Protein AF-A0A397V954-F1 (afdb_monomer_lite)

pLDDT: mean 76.38, std 19.09, range [28.17, 95.5]

Structure (mmCIF, N/CA/C/O backbone):
data_AF-A0A397V954-F1
#
_entry.id   AF-A0A397V954-F1
#
loop_
_atom_site.group_PDB
_atom_site.id
_atom_site.type_symbol
_atom_site.label_atom_id
_atom_site.label_alt_id
_atom_site.label_comp_id
_atom_site.label_asym_id
_atom_site.label_entity_id
_atom_site.label_seq_id
_atom_site.pdbx_PDB_ins_code
_atom_site.Cartn_x
_atom_site.Cartn_y
_atom_site.Cartn_z
_atom_site.occupancy
_atom_site.B_iso_or_equiv
_atom_site.auth_seq_id
_atom_site.auth_comp_id
_atom_site.auth_asym_id
_atom_site.auth_atom_id
_atom_site.pdbx_PDB_model_num
ATOM 1 N N . MET A 1 1 ? 37.201 9.290 -31.242 1.00 47.44 1 MET A N 1
ATOM 2 C CA . MET A 1 1 ? 35.750 9.427 -31.008 1.00 47.44 1 MET A CA 1
ATOM 3 C C . MET A 1 1 ? 35.574 9.523 -29.512 1.00 47.44 1 MET A C 1
ATOM 5 O O . MET A 1 1 ? 36.230 8.763 -28.809 1.00 47.44 1 MET A O 1
ATOM 9 N N . GLU A 1 2 ? 34.860 10.542 -29.046 1.00 47.78 2 GLU A N 1
ATOM 10 C CA . GLU A 1 2 ? 34.700 10.829 -27.618 1.00 47.78 2 GLU A CA 1
ATOM 11 C C . GLU A 1 2 ? 34.045 9.629 -26.932 1.00 47.78 2 GLU A C 1
ATOM 13 O O . GLU A 1 2 ? 32.996 9.162 -27.373 1.00 47.78 2 GLU A O 1
ATOM 18 N N . LYS A 1 3 ? 34.691 9.095 -25.888 1.00 55.34 3 LYS A N 1
ATOM 19 C CA . LYS A 1 3 ? 34.019 8.182 -24.963 1.00 55.34 3 LYS A CA 1
ATOM 20 C C . LYS A 1 3 ? 32.865 8.974 -24.360 1.00 55.34 3 LYS A C 1
ATOM 22 O O . LYS A 1 3 ? 33.116 10.016 -23.754 1.00 55.34 3 LYS A O 1
ATOM 27 N N . GLY A 1 4 ? 31.630 8.522 -24.578 1.00 57.12 4 GLY A N 1
ATOM 28 C CA . GLY A 1 4 ? 30.481 9.072 -23.868 1.00 57.12 4 GLY A CA 1
ATOM 29 C C . GLY A 1 4 ? 30.787 9.039 -22.374 1.00 57.12 4 GLY A C 1
ATOM 30 O O . GLY A 1 4 ? 31.339 8.057 -21.882 1.00 57.12 4 GLY A O 1
ATOM 31 N N . SER A 1 5 ? 30.533 10.141 -21.677 1.00 57.16 5 SER A N 1
ATOM 32 C CA . SER A 1 5 ? 30.690 10.203 -20.226 1.00 57.16 5 SER A CA 1
ATOM 33 C C . SER A 1 5 ? 29.886 9.071 -19.586 1.00 57.16 5 SER A C 1
ATOM 35 O O . SER A 1 5 ? 28.694 8.954 -19.874 1.00 57.16 5 SER A O 1
ATOM 37 N N . GLU A 1 6 ? 30.528 8.252 -18.751 1.00 60.31 6 GLU A N 1
ATOM 38 C CA . GLU A 1 6 ? 29.856 7.189 -18.000 1.00 60.31 6 GLU A CA 1
ATOM 39 C C . GLU A 1 6 ? 28.685 7.783 -17.210 1.00 60.31 6 GLU A C 1
ATOM 41 O O . GLU A 1 6 ? 28.853 8.708 -16.411 1.00 60.31 6 GLU A O 1
ATOM 46 N N . VAL A 1 7 ? 27.482 7.273 -17.470 1.00 69.62 7 VAL A N 1
ATOM 47 C CA . VAL A 1 7 ? 26.284 7.649 -16.722 1.00 69.62 7 VAL A CA 1
ATOM 48 C C . VAL A 1 7 ? 26.261 6.798 -15.456 1.00 69.62 7 VAL A C 1
ATOM 50 O O . VAL A 1 7 ? 26.085 5.579 -15.522 1.00 69.62 7 VAL A O 1
ATOM 53 N N . ILE A 1 8 ? 26.483 7.445 -14.309 1.00 63.69 8 ILE A N 1
ATOM 54 C CA . ILE A 1 8 ? 26.523 6.810 -12.984 1.00 63.69 8 ILE A CA 1
ATOM 55 C C . ILE A 1 8 ? 25.229 6.006 -12.763 1.00 63.69 8 ILE A C 1
ATOM 57 O O . ILE A 1 8 ? 24.140 6.549 -12.931 1.00 63.69 8 ILE A O 1
ATOM 61 N N . GLY A 1 9 ? 25.362 4.726 -12.397 1.00 61.84 9 GLY A N 1
ATOM 62 C CA . GLY A 1 9 ? 24.239 3.804 -12.164 1.00 61.84 9 GLY A CA 1
ATOM 63 C C . GLY A 1 9 ? 23.854 2.919 -13.356 1.00 61.84 9 GLY A C 1
ATOM 64 O O . GLY A 1 9 ? 22.962 2.094 -13.221 1.00 61.84 9 GLY A O 1
ATOM 65 N N . THR A 1 10 ? 24.518 3.050 -14.509 1.00 72.94 10 THR A N 1
ATOM 66 C CA . THR A 1 10 ? 24.253 2.178 -15.667 1.00 72.94 10 THR A CA 1
ATOM 67 C C . THR A 1 10 ? 24.919 0.808 -15.481 1.00 72.94 10 THR A C 1
ATOM 69 O O . THR A 1 10 ? 26.134 0.773 -15.254 1.00 72.94 10 THR A O 1
ATOM 72 N N . PRO A 1 11 ? 24.194 -0.316 -15.647 1.00 77.62 11 PRO A N 1
ATOM 73 C CA . PRO A 1 11 ? 24.790 -1.647 -15.627 1.00 77.62 11 PRO A CA 1
ATOM 74 C C . PRO A 1 11 ? 25.926 -1.772 -16.639 1.00 77.62 11 PRO A C 1
ATOM 76 O O . PRO A 1 11 ? 25.852 -1.294 -17.782 1.00 77.62 11 PRO A O 1
ATOM 79 N N . ARG A 1 12 ? 27.002 -2.443 -16.232 1.00 78.88 12 ARG A N 1
ATOM 80 C CA . ARG A 1 12 ? 28.192 -2.607 -17.072 1.00 78.88 12 ARG A CA 1
ATOM 81 C C . ARG A 1 12 ? 27.851 -3.357 -18.358 1.00 78.88 12 ARG A C 1
ATOM 83 O O . ARG A 1 12 ? 28.329 -3.002 -19.432 1.00 78.88 12 ARG A O 1
ATOM 90 N N . GLU A 1 13 ? 26.999 -4.365 -18.250 1.00 81.06 13 GLU A N 1
ATOM 91 C CA . GLU A 1 13 ? 26.532 -5.209 -19.343 1.00 81.06 13 GLU A CA 1
ATOM 92 C C . GLU A 1 13 ? 25.755 -4.393 -20.382 1.00 81.06 13 GLU A C 1
ATOM 94 O O . GLU A 1 13 ? 25.937 -4.598 -21.582 1.00 81.06 13 GLU A O 1
ATOM 99 N N . PHE A 1 14 ? 24.956 -3.414 -19.941 1.00 83.50 14 PHE A N 1
ATOM 100 C CA . PHE A 1 14 ? 24.246 -2.505 -20.843 1.00 83.50 14 PHE A CA 1
ATOM 101 C C . PHE A 1 14 ? 25.233 -1.662 -21.655 1.00 83.50 14 PHE A C 1
ATOM 103 O O . PHE A 1 14 ? 25.118 -1.564 -22.879 1.00 83.50 14 PHE A O 1
ATOM 110 N N . SER A 1 15 ? 26.242 -1.104 -20.981 1.00 83.12 15 SER A N 1
ATOM 111 C CA . SER A 1 15 ? 27.275 -0.284 -21.624 1.00 83.12 15 SER A CA 1
ATOM 112 C C . SER A 1 15 ? 28.055 -1.075 -22.679 1.00 83.12 15 SER A C 1
ATOM 114 O O . SER A 1 15 ? 28.295 -0.570 -23.773 1.00 83.12 15 SER A O 1
ATOM 116 N N . LEU A 1 16 ? 28.375 -2.343 -22.403 1.00 84.75 16 LEU A N 1
ATOM 117 C CA . LEU A 1 16 ? 29.066 -3.222 -23.353 1.00 84.75 16 LEU A CA 1
ATOM 118 C C . LEU A 1 16 ? 28.223 -3.512 -24.606 1.00 84.75 16 LEU A C 1
ATOM 120 O O . LEU A 1 16 ? 28.721 -3.391 -25.724 1.00 84.75 16 LEU A O 1
ATOM 124 N N . ILE A 1 17 ? 26.932 -3.828 -24.447 1.00 88.38 17 ILE A N 1
ATOM 125 C CA . ILE A 1 17 ? 26.027 -4.071 -25.586 1.00 88.38 17 ILE A CA 1
ATOM 126 C C . ILE A 1 17 ? 25.884 -2.809 -26.443 1.00 88.38 17 ILE A C 1
ATOM 128 O O . ILE A 1 17 ? 25.860 -2.882 -27.675 1.00 88.38 17 ILE A O 1
ATOM 132 N N . TYR A 1 18 ? 25.782 -1.649 -25.792 1.00 85.62 18 TYR A N 1
ATOM 133 C CA . TYR A 1 18 ? 25.687 -0.356 -26.458 1.00 85.62 18 TYR A CA 1
ATOM 134 C C . TYR A 1 18 ? 26.942 -0.070 -27.295 1.00 85.62 18 TYR A C 1
ATOM 136 O O . TYR A 1 18 ? 26.830 0.291 -28.470 1.00 85.62 18 TYR A O 1
ATOM 144 N N . GLU A 1 19 ? 28.134 -0.291 -26.734 1.00 87.19 19 GLU A N 1
ATOM 145 C CA . GLU A 1 19 ? 29.406 -0.146 -27.453 1.00 87.19 19 GLU A CA 1
ATOM 146 C C . GLU A 1 19 ? 29.501 -1.095 -28.659 1.00 87.19 19 GLU A C 1
ATOM 148 O O . GLU A 1 19 ? 29.851 -0.661 -29.762 1.00 87.19 19 GLU A O 1
ATOM 153 N N . ASP A 1 20 ? 29.108 -2.360 -28.490 1.00 88.62 20 ASP A N 1
ATOM 154 C CA . ASP A 1 20 ? 29.115 -3.366 -29.559 1.00 88.62 20 ASP A CA 1
ATOM 155 C C . ASP A 1 20 ? 28.187 -2.985 -30.727 1.00 88.62 20 ASP A C 1
ATOM 157 O O . ASP A 1 20 ? 28.524 -3.173 -31.904 1.00 88.62 20 ASP A O 1
ATOM 161 N N . CYS A 1 21 ? 27.029 -2.386 -30.430 1.00 89.81 21 CYS A N 1
ATOM 162 C CA . CYS A 1 21 ? 26.093 -1.896 -31.446 1.00 89.81 21 CYS A CA 1
ATOM 163 C C . CYS A 1 21 ? 26.681 -0.754 -32.290 1.00 89.81 21 CYS A C 1
ATOM 165 O O . CYS A 1 21 ? 26.335 -0.610 -33.468 1.00 89.81 21 CYS A O 1
ATOM 167 N N . TRP A 1 22 ? 27.602 0.028 -31.721 1.00 86.25 22 TRP A N 1
ATOM 168 C CA . TRP A 1 22 ? 28.273 1.139 -32.397 1.00 86.25 22 TRP A CA 1
ATOM 169 C C . TRP A 1 22 ? 29.534 0.745 -33.174 1.00 86.25 22 TRP A C 1
ATOM 171 O O . TRP A 1 22 ? 30.225 1.622 -33.702 1.00 86.25 22 TRP A O 1
ATOM 181 N N . CYS A 1 23 ? 29.827 -0.552 -33.318 1.00 84.75 23 CYS A N 1
ATOM 182 C CA . CYS A 1 23 ? 30.986 -1.013 -34.079 1.00 84.75 23 CYS A CA 1
ATOM 183 C C . CYS A 1 23 ? 31.001 -0.432 -35.509 1.00 84.75 23 CYS A C 1
ATOM 185 O O . CYS A 1 23 ? 29.992 -0.434 -36.223 1.00 84.75 23 CYS A O 1
ATOM 187 N N . HIS A 1 24 ? 32.152 0.065 -35.972 1.00 86.75 24 HIS A N 1
ATOM 188 C CA . HIS A 1 24 ? 32.279 0.625 -37.326 1.00 86.75 24 HIS A CA 1
ATOM 189 C C . HIS A 1 24 ? 32.058 -0.407 -38.433 1.00 86.75 24 HIS A C 1
ATOM 191 O O . HIS A 1 24 ? 31.581 -0.061 -39.512 1.00 86.75 24 HIS A O 1
ATOM 197 N N . ASP A 1 25 ? 32.397 -1.663 -38.161 1.00 89.81 25 ASP A N 1
ATOM 198 C CA . ASP A 1 25 ? 32.196 -2.776 -39.076 1.00 89.81 25 ASP A CA 1
ATOM 199 C C . ASP A 1 25 ? 30.791 -3.355 -38.877 1.00 89.81 25 ASP A C 1
ATOM 201 O O . ASP A 1 25 ? 30.488 -3.948 -37.841 1.00 89.81 25 ASP A O 1
ATOM 205 N N . ALA A 1 26 ? 29.926 -3.184 -39.879 1.00 85.56 26 ALA A N 1
ATOM 206 C CA . ALA A 1 26 ? 28.535 -3.625 -39.815 1.00 85.56 26 ALA A CA 1
ATOM 207 C C . ALA A 1 26 ? 28.394 -5.143 -39.616 1.00 85.56 26 ALA A C 1
ATOM 209 O O . ALA A 1 26 ? 27.425 -5.576 -39.001 1.00 85.56 26 ALA A O 1
ATOM 210 N N . ASN A 1 27 ? 29.365 -5.944 -40.074 1.00 89.38 27 ASN A N 1
ATOM 211 C CA . ASN A 1 27 ? 29.328 -7.402 -39.928 1.00 89.38 27 ASN A CA 1
ATOM 212 C C . ASN A 1 27 ? 29.695 -7.872 -38.515 1.00 89.38 27 ASN A C 1
ATOM 214 O O . ASN A 1 27 ? 29.489 -9.037 -38.186 1.00 89.38 27 ASN A O 1
ATOM 218 N N . LYS A 1 28 ? 30.268 -6.985 -37.694 1.00 88.50 28 LYS A N 1
ATOM 219 C CA . LYS A 1 28 ? 30.650 -7.268 -36.304 1.00 88.50 28 LYS A CA 1
ATOM 220 C C . LYS A 1 28 ? 29.627 -6.769 -35.293 1.00 88.50 28 LYS A C 1
ATOM 222 O O . LYS A 1 28 ? 29.774 -7.046 -34.108 1.00 88.50 28 LYS A O 1
ATOM 227 N N . ARG A 1 29 ? 28.607 -6.037 -35.747 1.00 91.81 29 ARG A N 1
ATOM 228 C CA . ARG A 1 29 ? 27.517 -5.599 -34.879 1.00 91.81 29 ARG A CA 1
ATOM 229 C C . ARG A 1 29 ? 26.664 -6.802 -34.483 1.00 91.81 29 ARG A C 1
ATOM 231 O O . ARG A 1 29 ? 26.411 -7.671 -35.323 1.00 91.81 29 ARG A O 1
ATOM 238 N N . PRO A 1 30 ? 26.180 -6.848 -33.238 1.00 92.50 30 PRO A N 1
ATOM 239 C CA . PRO A 1 30 ? 25.247 -7.876 -32.820 1.00 92.50 30 PRO A CA 1
ATOM 240 C C . PRO A 1 30 ? 23.933 -7.773 -33.606 1.00 92.50 30 PRO A C 1
ATOM 242 O O . PRO A 1 30 ? 23.520 -6.698 -34.047 1.00 92.50 30 PRO A O 1
ATOM 245 N N . SER A 1 31 ? 23.251 -8.906 -33.778 1.00 93.81 31 SER A N 1
ATOM 246 C CA . SER A 1 31 ? 21.908 -8.905 -34.358 1.00 93.81 31 SER A CA 1
ATOM 247 C C . SER A 1 31 ? 20.903 -8.303 -33.376 1.00 93.81 31 SER A C 1
ATOM 249 O O . SER A 1 31 ? 21.070 -8.394 -32.160 1.00 93.81 31 SER A O 1
ATOM 251 N N . ILE A 1 32 ? 19.803 -7.750 -33.889 1.00 90.19 32 ILE A N 1
ATOM 252 C CA . ILE A 1 32 ? 18.753 -7.189 -33.026 1.00 90.19 32 ILE A CA 1
ATOM 253 C C . ILE A 1 32 ? 18.179 -8.231 -32.054 1.00 90.19 32 ILE A C 1
ATOM 255 O O . ILE A 1 32 ? 17.885 -7.917 -30.908 1.00 90.19 32 ILE A O 1
ATOM 259 N N . GLN A 1 33 ? 18.092 -9.494 -32.478 1.00 90.06 33 GLN A N 1
ATOM 260 C CA . GLN A 1 33 ? 17.639 -10.603 -31.634 1.00 90.06 33 GLN A CA 1
ATOM 261 C C . GLN A 1 33 ? 18.616 -10.878 -30.487 1.00 90.06 33 GLN A C 1
ATOM 263 O O . GLN A 1 33 ? 18.187 -11.128 -29.365 1.00 90.06 33 GLN A O 1
ATOM 268 N N . TYR A 1 34 ? 19.923 -10.797 -30.752 1.00 89.12 34 TYR A N 1
ATOM 269 C CA . TYR A 1 34 ? 20.953 -10.929 -29.726 1.00 89.12 34 TYR A CA 1
ATOM 270 C C . TYR A 1 34 ? 20.873 -9.784 -28.714 1.00 89.12 34 TYR A C 1
ATOM 272 O O . TYR A 1 34 ? 20.901 -10.043 -27.513 1.00 89.12 34 TYR A O 1
ATOM 280 N N . VAL A 1 35 ? 20.726 -8.543 -29.192 1.00 89.75 35 VAL A N 1
ATOM 281 C CA . VAL A 1 35 ? 20.606 -7.350 -28.339 1.00 89.75 35 VAL A CA 1
ATOM 282 C C . VAL A 1 35 ? 19.391 -7.466 -27.425 1.00 89.75 35 VAL A C 1
ATOM 284 O O . VAL A 1 35 ? 19.542 -7.375 -26.214 1.00 89.75 35 VAL A O 1
ATOM 287 N N . VAL A 1 36 ? 18.208 -7.759 -27.976 1.00 83.31 36 VAL A N 1
ATOM 288 C CA . VAL A 1 36 ? 16.974 -7.922 -27.187 1.00 83.31 36 VAL A CA 1
ATOM 289 C C . VAL A 1 36 ? 17.109 -9.050 -26.160 1.00 83.31 36 VAL A C 1
ATOM 291 O O . VAL A 1 36 ? 16.743 -8.871 -25.004 1.00 83.31 36 VAL A O 1
ATOM 294 N N . ALA A 1 37 ? 17.688 -10.192 -26.540 1.00 82.56 37 ALA A N 1
ATOM 295 C CA . ALA A 1 37 ? 17.875 -11.310 -25.618 1.00 82.56 37 ALA A CA 1
ATOM 296 C C . ALA A 1 37 ? 18.820 -10.980 -24.450 1.00 82.56 37 ALA A C 1
ATOM 298 O O . ALA A 1 37 ? 18.627 -11.497 -23.354 1.00 82.56 37 ALA A O 1
ATOM 299 N N . HIS A 1 38 ? 19.842 -10.148 -24.668 1.00 83.00 38 HIS A N 1
ATOM 300 C CA . HIS A 1 38 ? 20.775 -9.754 -23.609 1.00 83.00 38 HIS A CA 1
ATOM 301 C C . HIS A 1 38 ? 20.245 -8.593 -22.769 1.00 83.00 38 HIS A C 1
ATOM 303 O O . HIS A 1 38 ? 20.430 -8.614 -21.559 1.00 83.00 38 HIS A O 1
ATOM 309 N N . LEU A 1 39 ? 19.522 -7.642 -23.368 1.00 81.94 39 LEU A N 1
ATOM 310 C CA . LEU A 1 39 ? 18.827 -6.595 -22.618 1.00 81.94 39 LEU A CA 1
ATOM 311 C C . LEU A 1 39 ? 17.774 -7.194 -21.684 1.00 81.94 39 LEU A C 1
ATOM 313 O O . LEU A 1 39 ? 17.769 -6.862 -20.508 1.00 81.94 39 LEU A O 1
ATOM 317 N N . ASN A 1 40 ? 16.970 -8.150 -22.158 1.00 77.06 40 ASN A N 1
ATOM 318 C CA . ASN A 1 40 ? 16.016 -8.853 -21.298 1.00 77.06 40 ASN A CA 1
ATOM 319 C C . ASN A 1 40 ? 16.712 -9.595 -20.155 1.00 77.06 40 ASN A C 1
ATOM 321 O O . ASN A 1 40 ? 16.159 -9.670 -19.073 1.00 77.06 40 ASN A O 1
ATOM 325 N N . LYS A 1 41 ? 17.923 -10.129 -20.359 1.00 77.00 41 LYS A N 1
ATOM 326 C CA . LYS A 1 41 ? 18.690 -10.745 -19.267 1.00 77.00 41 LYS A CA 1
ATOM 327 C C . LYS A 1 41 ? 19.178 -9.725 -18.248 1.00 77.00 41 LYS A C 1
ATOM 329 O O . LYS A 1 41 ? 19.203 -10.064 -17.081 1.00 77.00 41 LYS A O 1
ATOM 334 N N . ILE A 1 42 ? 19.567 -8.523 -18.666 1.00 75.62 42 ILE A N 1
ATOM 335 C CA . ILE A 1 42 ? 19.958 -7.450 -17.737 1.00 75.62 42 ILE A CA 1
ATOM 336 C C . ILE A 1 42 ? 18.743 -7.017 -16.919 1.00 75.62 42 ILE A C 1
ATOM 338 O O . ILE A 1 42 ? 18.838 -6.978 -15.703 1.00 75.62 42 ILE A O 1
ATOM 342 N N . VAL A 1 43 ? 17.595 -6.815 -17.575 1.00 66.62 43 VAL A N 1
ATOM 343 C CA . VAL A 1 43 ? 16.318 -6.513 -16.907 1.00 66.62 43 VAL A CA 1
ATOM 344 C C . VAL A 1 43 ? 15.928 -7.638 -15.945 1.00 66.62 43 VAL A C 1
ATOM 346 O O . VAL A 1 43 ? 15.593 -7.367 -14.806 1.00 66.62 43 VAL A O 1
ATOM 349 N N . ILE A 1 44 ? 16.073 -8.904 -16.351 1.00 51.22 44 ILE A N 1
ATOM 350 C CA . ILE A 1 44 ? 15.819 -10.063 -15.482 1.00 51.22 44 ILE A CA 1
ATOM 351 C C . ILE A 1 44 ? 16.826 -10.138 -14.328 1.00 51.22 44 ILE A C 1
ATOM 353 O O . ILE A 1 44 ? 16.424 -10.485 -13.237 1.00 51.22 44 ILE A O 1
ATOM 357 N N . ILE A 1 45 ? 18.111 -9.827 -14.517 1.00 52.12 45 ILE A N 1
ATOM 358 C CA . ILE A 1 45 ? 19.103 -9.814 -13.423 1.00 52.12 45 ILE A CA 1
ATOM 359 C C . ILE A 1 45 ? 18.809 -8.672 -12.439 1.00 52.12 45 ILE A C 1
ATOM 361 O O . ILE A 1 45 ? 19.000 -8.847 -11.242 1.00 52.12 45 ILE A O 1
ATOM 365 N N . GLU A 1 46 ? 18.305 -7.534 -12.922 1.00 53.34 46 GLU A N 1
ATOM 366 C CA . GLU A 1 46 ? 17.778 -6.458 -12.072 1.00 53.34 46 GLU A CA 1
ATOM 367 C C . GLU A 1 46 ? 16.449 -6.841 -11.389 1.00 53.34 46 GLU A C 1
ATOM 369 O O . GLU A 1 46 ? 16.152 -6.338 -10.310 1.00 53.34 46 GLU A O 1
ATOM 374 N N . GLU A 1 47 ? 15.659 -7.741 -11.982 1.00 54.56 47 GLU A N 1
ATOM 375 C CA . GLU A 1 47 ? 14.363 -8.210 -11.464 1.00 54.56 47 GLU A CA 1
ATOM 376 C C . GLU A 1 47 ? 14.434 -9.520 -10.644 1.00 54.56 47 GLU A C 1
ATOM 378 O O . GLU A 1 47 ? 13.457 -9.862 -9.978 1.00 54.56 47 GLU A O 1
ATOM 383 N N . PHE A 1 48 ? 15.550 -10.257 -10.673 1.00 39.72 48 PHE A N 1
ATOM 384 C CA . PHE A 1 48 ? 15.715 -11.593 -10.079 1.00 39.72 48 PHE A CA 1
ATOM 385 C C . PHE A 1 48 ? 17.073 -11.761 -9.374 1.00 39.72 48 PHE A C 1
ATOM 387 O O . PHE A 1 48 ? 17.873 -12.638 -9.712 1.00 39.72 48 PHE A O 1
ATOM 394 N N . GLU A 1 49 ? 17.286 -11.031 -8.284 1.00 40.06 49 GLU A N 1
ATOM 395 C CA . GLU A 1 49 ? 17.655 -11.777 -7.079 1.00 40.06 49 GLU A CA 1
ATOM 396 C C . GLU A 1 49 ? 16.382 -12.490 -6.610 1.00 40.06 49 GLU A C 1
ATOM 398 O O . GLU A 1 49 ? 15.495 -11.910 -5.988 1.00 40.06 49 GLU A O 1
ATOM 403 N N . GLU A 1 50 ? 16.240 -13.743 -7.035 1.00 39.22 50 GLU A N 1
ATOM 404 C CA . GLU A 1 50 ? 15.179 -14.656 -6.625 1.00 39.22 50 GLU A CA 1
ATOM 405 C C . GLU A 1 50 ? 15.343 -14.924 -5.118 1.00 39.22 50 GLU A C 1
ATOM 407 O O . GLU A 1 50 ? 16.082 -15.812 -4.702 1.00 39.22 50 GLU A O 1
ATOM 412 N N . TYR A 1 51 ? 14.717 -14.088 -4.287 1.00 40.34 51 TYR A N 1
ATOM 413 C CA . TYR A 1 51 ? 14.567 -14.357 -2.862 1.00 40.34 51 TYR A CA 1
ATOM 414 C C . TYR A 1 51 ? 13.478 -15.418 -2.698 1.00 40.34 51 TYR A C 1
ATOM 416 O O . TYR A 1 51 ? 12.280 -15.121 -2.749 1.00 40.34 51 TYR A O 1
ATOM 424 N N . ASP A 1 52 ? 13.901 -16.664 -2.493 1.00 31.62 52 ASP A N 1
ATOM 425 C CA . ASP A 1 52 ? 13.097 -17.634 -1.757 1.00 31.62 52 ASP A CA 1
ATOM 426 C C . ASP A 1 52 ? 12.808 -17.011 -0.386 1.00 31.62 52 ASP A C 1
ATOM 428 O O . ASP A 1 52 ? 13.698 -16.872 0.453 1.00 31.62 52 ASP A O 1
ATOM 432 N N . MET A 1 53 ? 11.569 -16.562 -0.182 1.00 38.69 53 MET A N 1
ATOM 433 C CA . MET A 1 53 ? 11.116 -16.006 1.092 1.00 38.69 53 MET A CA 1
ATOM 434 C C . MET A 1 53 ? 10.903 -17.135 2.111 1.00 38.69 53 MET A C 1
ATOM 436 O O . MET A 1 53 ? 9.771 -17.444 2.484 1.00 38.69 53 MET A O 1
ATOM 440 N N . GLU A 1 54 ? 11.987 -17.771 2.546 1.00 34.41 54 GLU A N 1
ATOM 441 C CA . GLU A 1 54 ? 12.057 -18.322 3.899 1.00 34.41 54 GLU A CA 1
ATOM 442 C C . GLU A 1 54 ? 12.462 -17.188 4.859 1.00 34.41 54 GLU A C 1
ATOM 444 O O . GLU A 1 54 ? 13.088 -16.216 4.446 1.00 34.41 54 GLU A O 1
ATOM 449 N N . GLU A 1 55 ? 12.005 -17.273 6.111 1.00 37.25 55 GLU A N 1
ATOM 450 C CA . GLU A 1 55 ? 12.015 -16.271 7.201 1.00 37.25 55 GLU A CA 1
ATOM 451 C C . GLU A 1 55 ? 13.390 -15.697 7.629 1.00 37.25 55 GLU A C 1
ATOM 453 O O . GLU A 1 55 ? 13.555 -15.282 8.777 1.00 37.25 55 GLU A O 1
ATOM 458 N N . ASP A 1 56 ? 14.385 -15.627 6.754 1.00 30.50 56 ASP A N 1
ATOM 459 C CA . ASP A 1 56 ? 15.736 -15.242 7.136 1.00 30.50 56 ASP A CA 1
ATOM 460 C C . ASP A 1 56 ? 15.999 -13.739 6.924 1.00 30.50 56 ASP A C 1
ATOM 462 O O . ASP A 1 56 ? 15.933 -13.197 5.821 1.00 30.50 56 ASP A O 1
ATOM 466 N N . GLU A 1 57 ? 16.275 -13.078 8.055 1.00 37.91 57 GLU A N 1
ATOM 467 C CA . GLU A 1 57 ? 16.782 -11.713 8.251 1.00 37.91 57 GLU A CA 1
ATOM 468 C C . GLU A 1 57 ? 17.472 -11.089 7.026 1.00 37.91 57 GLU A C 1
ATOM 470 O O . GLU A 1 57 ? 18.582 -11.461 6.639 1.00 37.91 57 GLU A O 1
ATOM 475 N N . ILE A 1 58 ? 16.861 -10.030 6.489 1.00 38.53 58 ILE A N 1
ATOM 476 C CA . ILE A 1 58 ? 17.508 -9.132 5.531 1.00 38.53 58 ILE A CA 1
ATOM 477 C C . ILE A 1 58 ? 18.691 -8.448 6.239 1.00 38.53 58 ILE A C 1
ATOM 479 O O . ILE A 1 58 ? 18.505 -7.627 7.138 1.00 38.53 58 ILE A O 1
ATOM 483 N N . GLN A 1 59 ? 19.917 -8.777 5.823 1.00 28.17 59 GLN A N 1
ATOM 484 C CA . GLN A 1 59 ? 21.143 -8.072 6.215 1.00 28.17 59 GLN A CA 1
ATOM 485 C C . GLN A 1 59 ? 21.131 -6.667 5.581 1.00 28.17 59 GLN A C 1
ATOM 487 O O . GLN A 1 59 ? 21.296 -6.498 4.372 1.00 28.17 59 GLN A O 1
ATOM 492 N N . LEU A 1 60 ? 20.845 -5.663 6.416 1.00 36.78 60 LEU A N 1
ATOM 493 C CA . LEU A 1 60 ? 20.575 -4.254 6.087 1.00 36.78 60 LEU A CA 1
ATOM 494 C C . LEU A 1 60 ? 21.785 -3.442 5.569 1.00 36.78 60 LEU A C 1
ATOM 496 O O . LEU A 1 60 ? 21.702 -2.224 5.422 1.00 36.78 60 LEU A O 1
ATOM 500 N N . ASP A 1 61 ? 22.919 -4.074 5.298 1.00 31.47 61 ASP A N 1
ATOM 501 C CA . ASP A 1 61 ? 24.225 -3.422 5.202 1.00 31.47 61 ASP A CA 1
ATOM 502 C C . ASP A 1 61 ? 24.738 -3.154 3.771 1.00 31.47 61 ASP A C 1
ATOM 504 O O . ASP A 1 61 ? 25.866 -2.690 3.604 1.00 31.47 61 ASP A O 1
ATOM 508 N N . GLN A 1 62 ? 23.909 -3.326 2.728 1.00 31.83 62 GLN A N 1
ATOM 509 C CA . GLN A 1 62 ? 24.255 -2.919 1.345 1.00 31.83 62 GLN A CA 1
ATOM 510 C C . GLN A 1 62 ? 23.198 -2.085 0.596 1.00 31.83 62 GLN A C 1
ATOM 512 O O . GLN A 1 62 ? 23.344 -1.838 -0.603 1.00 31.83 62 GLN A O 1
ATOM 517 N N . VAL A 1 63 ? 22.148 -1.598 1.262 1.00 38.41 63 VAL A N 1
ATOM 518 C CA . VAL A 1 63 ? 21.022 -0.937 0.574 1.00 38.41 63 VAL A CA 1
ATOM 519 C C . VAL A 1 63 ? 21.299 0.552 0.318 1.00 38.41 63 VAL A C 1
ATOM 521 O O . VAL A 1 63 ? 20.716 1.437 0.935 1.00 38.41 63 VAL A O 1
ATOM 524 N N . ASP A 1 64 ? 22.190 0.843 -0.630 1.00 37.16 64 ASP A N 1
ATOM 525 C CA . ASP A 1 64 ? 22.500 2.203 -1.109 1.00 37.16 64 ASP A CA 1
ATOM 526 C C . ASP A 1 64 ? 21.662 2.613 -2.348 1.00 37.16 64 ASP A C 1
ATOM 528 O O . ASP A 1 64 ? 22.047 3.474 -3.142 1.00 37.16 64 ASP A O 1
ATOM 532 N N . GLN A 1 65 ? 20.471 2.028 -2.519 1.00 41.12 65 GLN A N 1
ATOM 533 C CA . GLN A 1 65 ? 19.488 2.446 -3.523 1.00 41.12 65 GLN A CA 1
ATOM 534 C C . GLN A 1 65 ? 18.187 2.847 -2.820 1.00 41.12 65 GLN A C 1
ATOM 536 O O . GLN A 1 65 ? 17.513 2.037 -2.192 1.00 41.12 65 GLN A O 1
ATOM 541 N N . HIS A 1 66 ? 17.862 4.142 -2.893 1.00 48.41 66 HIS A N 1
ATOM 542 C CA . HIS A 1 66 ? 16.634 4.750 -2.374 1.00 48.41 66 HIS A CA 1
ATOM 543 C C . HIS A 1 66 ? 15.398 4.211 -3.119 1.00 48.41 66 HIS A C 1
ATOM 545 O O . HIS A 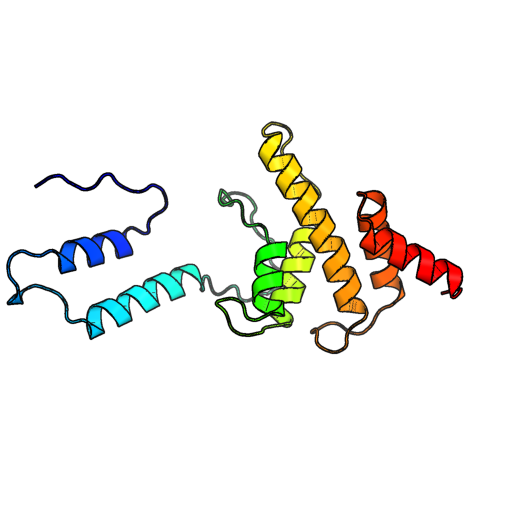1 66 ? 14.818 4.902 -3.961 1.00 48.41 66 HIS A O 1
ATOM 551 N N . TYR A 1 67 ? 14.983 2.981 -2.834 1.00 57.75 67 TYR A N 1
ATOM 552 C CA . TYR A 1 67 ? 13.747 2.433 -3.372 1.00 57.75 67 TYR A CA 1
ATOM 553 C C . TYR A 1 67 ? 12.571 2.852 -2.502 1.00 57.75 67 TYR A C 1
ATOM 555 O O . TYR A 1 67 ? 12.443 2.487 -1.336 1.00 57.75 67 TYR A O 1
ATOM 563 N N . ASN A 1 68 ? 11.687 3.650 -3.093 1.00 72.31 68 ASN A N 1
ATOM 564 C CA . ASN A 1 68 ? 10.391 3.949 -2.515 1.00 72.31 68 ASN A CA 1
ATOM 565 C C . ASN A 1 68 ? 9.503 2.706 -2.701 1.00 72.31 68 ASN A C 1
ATOM 567 O O . ASN A 1 68 ? 8.827 2.566 -3.722 1.00 72.31 68 ASN A O 1
ATOM 571 N N . PHE A 1 69 ? 9.551 1.775 -1.745 1.00 81.62 69 PHE A N 1
ATOM 572 C CA . PHE A 1 69 ? 8.798 0.520 -1.816 1.00 81.62 69 PHE A CA 1
ATOM 573 C C . PHE A 1 69 ? 7.292 0.751 -2.006 1.00 81.62 69 PHE A C 1
ATOM 575 O O . PHE A 1 69 ? 6.657 0.010 -2.752 1.00 81.62 69 PHE A O 1
ATOM 582 N N . SER A 1 70 ? 6.710 1.827 -1.460 1.00 83.56 70 SER A N 1
ATOM 583 C CA . SER A 1 70 ? 5.293 2.121 -1.703 1.00 83.56 70 SER A CA 1
ATOM 584 C C . SER A 1 70 ? 5.004 2.492 -3.167 1.00 83.56 70 SER A C 1
ATOM 586 O O . SER A 1 70 ? 3.945 2.151 -3.694 1.00 83.56 70 SER A O 1
ATOM 588 N N . MET A 1 71 ? 5.960 3.083 -3.887 1.00 86.56 71 MET A N 1
ATOM 589 C CA . MET A 1 71 ? 5.849 3.301 -5.333 1.00 86.56 71 MET A CA 1
ATOM 590 C C . MET A 1 71 ? 5.917 1.995 -6.131 1.00 86.56 71 MET A C 1
ATOM 592 O O . MET A 1 71 ? 5.124 1.801 -7.050 1.00 86.56 71 MET A O 1
ATOM 596 N N . ILE A 1 72 ? 6.812 1.077 -5.758 1.00 85.00 72 ILE A N 1
ATOM 597 C CA . ILE A 1 72 ? 6.901 -0.251 -6.390 1.00 85.00 72 ILE A CA 1
ATOM 598 C C . ILE A 1 72 ? 5.595 -1.020 -6.167 1.00 85.00 72 ILE A C 1
ATOM 600 O O . ILE A 1 72 ? 5.028 -1.573 -7.111 1.00 85.00 72 ILE A O 1
ATOM 604 N N . GLY A 1 73 ? 5.062 -0.981 -4.942 1.00 87.69 73 GLY A N 1
ATOM 605 C CA . GLY A 1 73 ? 3.766 -1.577 -4.635 1.00 87.69 73 GLY A CA 1
ATOM 606 C C . GLY A 1 73 ? 2.640 -0.998 -5.494 1.00 87.69 73 GLY A C 1
ATOM 607 O O . GLY A 1 73 ? 1.816 -1.743 -6.015 1.00 87.69 73 GLY A O 1
ATOM 608 N N . TYR A 1 74 ? 2.659 0.318 -5.736 1.00 88.44 74 TYR A N 1
ATOM 609 C CA . TYR A 1 74 ? 1.700 0.992 -6.616 1.00 88.44 74 TYR A CA 1
ATOM 610 C C . TYR A 1 74 ? 1.806 0.530 -8.072 1.00 88.44 74 TYR A C 1
ATOM 612 O O . TYR A 1 74 ? 0.790 0.309 -8.726 1.00 88.44 74 TYR A O 1
ATOM 620 N N . PHE A 1 75 ? 3.012 0.337 -8.602 1.00 87.69 75 PHE A N 1
ATOM 621 C CA . PHE A 1 75 ? 3.161 -0.158 -9.970 1.00 87.69 75 PHE A CA 1
ATOM 622 C C . PHE A 1 75 ? 2.595 -1.564 -10.143 1.00 87.69 75 PHE A C 1
ATOM 624 O O . PHE A 1 75 ? 1.912 -1.798 -11.137 1.00 87.69 75 PHE A O 1
ATOM 631 N N . HIS A 1 76 ? 2.783 -2.451 -9.165 1.00 87.31 76 HIS A N 1
ATOM 632 C CA . HIS A 1 76 ? 2.177 -3.781 -9.185 1.00 87.31 76 HIS A CA 1
ATOM 633 C C . HIS A 1 76 ? 0.663 -3.770 -8.928 1.00 87.31 76 HIS A C 1
ATOM 635 O O . HIS A 1 76 ? -0.047 -4.569 -9.528 1.00 87.31 76 HIS A O 1
ATOM 641 N N . GLU A 1 77 ? 0.134 -2.858 -8.106 1.00 91.88 77 GLU A N 1
ATOM 642 C CA . GLU A 1 77 ? -1.320 -2.714 -7.903 1.00 91.88 77 GLU A CA 1
ATOM 643 C C . GLU A 1 77 ? -2.036 -2.302 -9.205 1.00 91.88 77 GLU A C 1
ATOM 645 O O . GLU A 1 77 ? -3.118 -2.806 -9.506 1.00 91.88 77 GLU A O 1
ATOM 650 N N . TYR A 1 78 ? -1.429 -1.399 -9.988 1.00 89.94 78 TYR A N 1
ATOM 651 C CA . TYR A 1 78 ? -2.045 -0.814 -11.190 1.00 89.94 78 TYR A CA 1
ATOM 652 C C . TYR A 1 78 ? -1.495 -1.350 -12.522 1.00 89.94 78 TYR A C 1
ATOM 654 O O . TYR A 1 78 ? -1.979 -0.943 -13.580 1.00 89.94 78 TYR A O 1
ATOM 662 N N . GLY A 1 79 ? -0.493 -2.231 -12.501 1.00 86.62 79 GLY A N 1
ATOM 663 C CA . GLY A 1 79 ? 0.157 -2.763 -13.704 1.00 86.62 79 GLY A CA 1
ATOM 664 C C . GLY A 1 79 ? 0.882 -1.694 -14.534 1.00 86.62 79 GLY A C 1
ATOM 665 O O . GLY A 1 79 ? 0.817 -1.681 -15.765 1.00 86.62 79 GLY A O 1
ATOM 666 N N . ILE A 1 80 ? 1.526 -0.724 -13.879 1.00 80.44 80 ILE A N 1
ATOM 667 C CA . ILE A 1 80 ? 2.225 0.372 -14.566 1.00 80.44 80 ILE A CA 1
ATOM 668 C C . ILE A 1 80 ? 3.638 -0.086 -14.908 1.00 80.44 80 ILE A C 1
ATOM 670 O O . ILE A 1 80 ? 4.511 -0.121 -14.048 1.00 80.44 80 ILE A O 1
ATOM 674 N N . GLY A 1 81 ? 3.868 -0.431 -16.175 1.00 80.19 81 GLY A N 1
ATOM 675 C CA . GLY A 1 81 ? 5.175 -0.922 -16.630 1.00 80.19 81 GLY A CA 1
ATOM 676 C C . GLY A 1 81 ? 5.525 -2.331 -16.132 1.00 80.19 81 GLY A C 1
ATOM 677 O O . GLY A 1 81 ? 6.622 -2.803 -16.396 1.00 80.19 81 GLY A O 1
ATOM 678 N N . THR A 1 82 ? 4.592 -2.996 -15.452 1.00 82.06 82 THR A N 1
ATOM 679 C CA . THR A 1 82 ? 4.674 -4.372 -14.952 1.00 82.06 82 THR A CA 1
ATOM 680 C C . THR A 1 82 ? 3.285 -5.012 -15.031 1.00 82.06 82 THR A C 1
ATOM 682 O O . THR A 1 82 ? 2.301 -4.314 -15.287 1.00 82.06 82 THR A O 1
ATOM 685 N N . ASP A 1 83 ? 3.184 -6.322 -14.829 1.00 85.44 83 ASP A N 1
ATOM 686 C CA . ASP A 1 83 ? 1.891 -6.992 -14.699 1.00 85.44 83 ASP A CA 1
ATOM 687 C C . ASP A 1 83 ? 1.258 -6.687 -13.332 1.00 85.44 83 ASP A C 1
ATOM 689 O O . ASP A 1 83 ? 1.950 -6.419 -12.344 1.00 85.44 83 ASP A O 1
ATOM 693 N N . VAL A 1 84 ? -0.077 -6.735 -13.276 1.00 88.06 84 VAL A N 1
ATOM 694 C CA . VAL A 1 84 ? -0.806 -6.593 -12.009 1.00 88.06 84 VAL A CA 1
ATOM 695 C C . VAL A 1 84 ? -0.457 -7.765 -11.092 1.00 88.06 84 VAL A C 1
ATOM 697 O O . VAL A 1 84 ? -0.677 -8.921 -11.454 1.00 88.06 84 VAL A O 1
ATOM 700 N N . ASP A 1 85 ? 0.054 -7.461 -9.900 1.00 88.00 85 ASP A N 1
ATOM 701 C CA . ASP A 1 85 ? 0.489 -8.445 -8.907 1.00 88.00 85 ASP A CA 1
ATOM 702 C C . ASP A 1 85 ? 0.189 -7.949 -7.483 1.00 88.00 85 ASP A C 1
ATOM 704 O O . ASP A 1 85 ? 0.973 -7.239 -6.847 1.00 88.00 85 ASP A O 1
ATOM 708 N N . TYR A 1 86 ? -0.972 -8.340 -6.956 1.00 87.50 86 TYR A N 1
ATOM 709 C CA . TYR A 1 86 ? -1.402 -7.942 -5.614 1.00 87.50 86 TYR A CA 1
ATOM 710 C C . TYR A 1 86 ? -0.559 -8.563 -4.492 1.00 87.50 86 TYR A C 1
ATOM 712 O O . TYR A 1 86 ? -0.498 -8.004 -3.397 1.00 87.50 86 TYR A O 1
ATOM 720 N N . HIS A 1 87 ? 0.123 -9.685 -4.744 1.00 87.06 87 HIS A N 1
ATOM 721 C CA . HIS A 1 87 ? 1.028 -10.279 -3.765 1.00 87.06 87 HIS A CA 1
ATOM 722 C C . HIS A 1 87 ? 2.270 -9.402 -3.593 1.00 87.06 87 HIS A C 1
ATOM 724 O O . HIS A 1 87 ? 2.603 -9.011 -2.472 1.00 87.06 87 HIS A O 1
ATOM 730 N N . LYS A 1 88 ? 2.918 -9.024 -4.701 1.00 86.31 88 LYS A N 1
ATOM 731 C CA . LYS A 1 88 ? 4.052 -8.089 -4.671 1.00 86.31 88 LYS A CA 1
ATOM 732 C C . LYS A 1 88 ? 3.635 -6.728 -4.130 1.00 86.31 88 LYS A C 1
ATOM 734 O O . LYS A 1 88 ? 4.337 -6.182 -3.284 1.00 86.31 88 LYS A O 1
ATOM 739 N N . ALA A 1 89 ? 2.479 -6.211 -4.550 1.00 86.88 89 ALA A N 1
ATOM 740 C CA . ALA A 1 89 ? 1.964 -4.942 -4.044 1.00 86.88 89 ALA A CA 1
ATOM 741 C C . ALA A 1 89 ? 1.835 -4.946 -2.512 1.00 86.88 89 ALA A C 1
ATOM 743 O O . ALA A 1 89 ? 2.365 -4.052 -1.851 1.00 86.88 89 ALA A O 1
ATOM 744 N N . PHE A 1 90 ? 1.212 -5.986 -1.944 1.00 89.62 90 PHE A N 1
ATOM 745 C CA . PHE A 1 90 ? 1.062 -6.144 -0.495 1.00 89.62 90 PHE A CA 1
ATOM 746 C C . PHE A 1 90 ? 2.406 -6.100 0.240 1.00 89.62 90 PHE A C 1
ATOM 748 O O . PHE A 1 90 ? 2.565 -5.328 1.186 1.00 89.62 90 PHE A O 1
ATOM 755 N N . TRP A 1 91 ? 3.381 -6.900 -0.196 1.00 85.94 91 TRP A N 1
ATOM 756 C CA . TRP A 1 91 ? 4.673 -6.992 0.486 1.00 85.94 91 TRP A CA 1
ATOM 757 C C . TRP A 1 91 ? 5.485 -5.705 0.401 1.00 85.94 91 TRP A C 1
ATOM 759 O O . TRP A 1 91 ? 6.087 -5.301 1.392 1.00 85.94 91 TRP A O 1
ATOM 769 N N . MET A 1 92 ? 5.440 -5.016 -0.737 1.00 85.81 92 MET A N 1
ATOM 770 C CA . MET A 1 92 ? 6.107 -3.726 -0.901 1.00 85.81 92 MET A CA 1
ATOM 771 C C . MET A 1 92 ? 5.484 -2.650 -0.002 1.00 85.81 92 MET A C 1
ATOM 773 O O . MET A 1 92 ? 6.201 -1.880 0.640 1.00 85.81 92 MET A O 1
ATOM 777 N N . TYR A 1 93 ? 4.151 -2.632 0.123 1.00 88.62 93 TYR A N 1
ATOM 778 C CA . TYR A 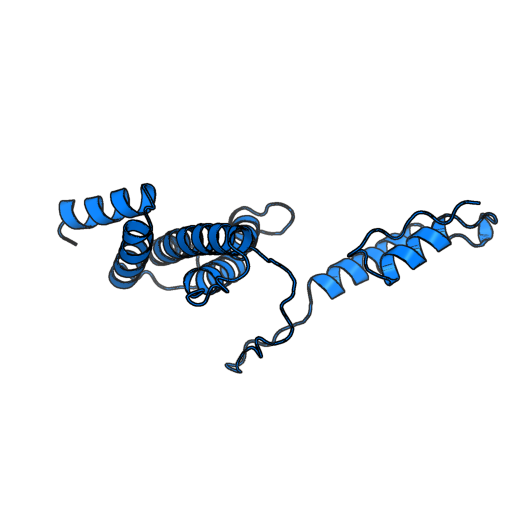1 93 ? 3.475 -1.752 1.077 1.00 88.62 93 TYR A CA 1
ATOM 779 C C . TYR A 1 93 ? 3.823 -2.081 2.520 1.00 88.62 93 TYR A C 1
ATOM 781 O O . TYR A 1 93 ? 4.149 -1.171 3.285 1.00 88.62 93 TYR A O 1
ATOM 789 N N . LYS A 1 94 ? 3.827 -3.365 2.880 1.00 88.50 94 LYS A N 1
ATOM 790 C CA . LYS A 1 94 ? 4.202 -3.810 4.220 1.00 88.50 94 LYS A CA 1
ATOM 791 C C . LYS A 1 94 ? 5.622 -3.365 4.571 1.00 88.50 94 LYS A C 1
ATOM 793 O O . LYS A 1 94 ? 5.802 -2.691 5.581 1.00 88.50 94 LYS A O 1
ATOM 798 N N . LEU A 1 95 ? 6.585 -3.627 3.689 1.00 83.62 95 LEU A N 1
ATOM 799 C CA . LEU A 1 95 ? 7.980 -3.238 3.885 1.00 83.62 95 LEU A CA 1
ATOM 800 C C . LEU A 1 95 ? 8.125 -1.722 4.057 1.00 83.62 95 LEU A C 1
ATOM 802 O O . LEU A 1 95 ? 8.800 -1.276 4.975 1.00 83.62 95 LEU A O 1
ATOM 806 N N . SER A 1 96 ? 7.428 -0.919 3.241 1.00 84.00 96 SER A N 1
ATOM 807 C CA . SER A 1 96 ? 7.433 0.542 3.416 1.00 84.00 96 SER A CA 1
ATOM 808 C C . SER A 1 96 ? 6.820 1.000 4.743 1.00 84.00 96 SER A C 1
ATOM 810 O O . SER A 1 96 ? 7.287 1.973 5.323 1.00 84.00 96 SER A O 1
ATOM 812 N N . SER A 1 97 ? 5.788 0.311 5.239 1.00 83.12 97 SER A N 1
ATOM 813 C CA . SER A 1 97 ? 5.060 0.699 6.455 1.00 83.12 97 SER A CA 1
ATOM 814 C C . SER A 1 97 ? 5.831 0.445 7.758 1.00 83.12 97 SER A C 1
ATOM 816 O O . SER A 1 97 ? 5.517 1.055 8.787 1.00 83.12 97 SER A O 1
ATOM 818 N N . GLU A 1 98 ? 6.828 -0.442 7.696 1.00 81.31 98 GLU A N 1
ATOM 819 C CA . GLU A 1 98 ? 7.677 -0.888 8.808 1.00 81.31 98 GLU A CA 1
ATOM 820 C C . GLU A 1 98 ? 9.019 -0.123 8.874 1.00 81.31 98 GLU A C 1
ATOM 822 O O . GLU A 1 98 ? 9.842 -0.396 9.745 1.00 81.31 98 GLU A O 1
ATOM 827 N N . ILE A 1 99 ? 9.244 0.863 7.993 1.00 71.75 99 ILE A N 1
ATOM 828 C CA . ILE A 1 99 ? 10.424 1.741 8.046 1.00 71.75 99 ILE A CA 1
ATOM 829 C C . ILE A 1 99 ? 10.284 2.694 9.244 1.00 71.75 99 ILE A C 1
ATOM 831 O O . ILE A 1 99 ? 9.644 3.740 9.139 1.00 71.75 99 ILE A O 1
ATOM 835 N N . ASP A 1 100 ? 10.891 2.331 10.375 1.00 61.25 100 ASP A N 1
ATOM 836 C CA . ASP A 1 100 ? 10.890 3.140 11.604 1.00 61.25 100 ASP A CA 1
ATOM 837 C C . ASP A 1 100 ? 12.238 3.872 11.851 1.00 61.25 100 ASP A C 1
ATOM 839 O O . ASP A 1 100 ? 12.257 4.884 12.554 1.00 61.25 100 ASP A O 1
ATOM 843 N N . ASP A 1 101 ? 13.353 3.431 11.244 1.00 53.47 101 ASP A N 1
ATOM 844 C CA . ASP A 1 101 ? 14.694 4.019 11.434 1.00 53.47 101 ASP A CA 1
ATOM 845 C C . ASP A 1 101 ? 15.141 4.827 10.211 1.00 53.47 101 ASP A C 1
ATOM 847 O O . ASP A 1 101 ? 15.530 4.292 9.170 1.00 53.47 101 ASP A O 1
ATOM 851 N N . VAL A 1 102 ? 15.095 6.152 10.341 1.00 55.88 102 VAL A N 1
ATOM 852 C CA . VAL A 1 102 ? 15.510 7.070 9.285 1.00 55.88 102 VAL A CA 1
ATOM 853 C C . VAL A 1 102 ? 16.755 7.823 9.734 1.00 55.88 102 VAL A C 1
ATOM 855 O O . VAL A 1 102 ? 16.710 8.590 10.696 1.00 55.88 102 VAL A O 1
ATOM 858 N N . ASP A 1 103 ? 17.865 7.614 9.024 1.00 54.28 103 ASP A N 1
ATOM 859 C CA . ASP A 1 103 ? 19.136 8.294 9.279 1.00 54.28 103 ASP A CA 1
ATOM 860 C C . ASP A 1 103 ? 18.951 9.825 9.212 1.00 54.28 103 ASP A C 1
ATOM 862 O O . ASP A 1 103 ? 18.747 10.421 8.145 1.00 54.28 103 ASP A O 1
ATOM 866 N N . MET A 1 104 ? 18.989 10.468 10.385 1.00 55.31 104 MET A N 1
ATOM 867 C CA . MET A 1 104 ? 18.762 11.906 10.539 1.00 55.31 104 MET A CA 1
ATOM 868 C C . MET A 1 104 ? 19.863 12.763 9.899 1.00 55.31 104 MET A C 1
ATOM 870 O O . MET A 1 104 ? 19.645 13.961 9.699 1.00 55.31 104 MET A O 1
ATOM 874 N N . ASP A 1 105 ? 21.004 12.178 9.518 1.00 61.69 105 ASP A N 1
ATOM 875 C CA . ASP A 1 105 ? 22.109 12.912 8.898 1.00 61.69 105 ASP A CA 1
ATOM 876 C C . ASP A 1 105 ? 21.809 13.328 7.440 1.00 61.69 105 ASP A C 1
ATOM 878 O O . ASP A 1 105 ? 22.511 14.172 6.871 1.00 61.69 105 ASP A O 1
ATOM 882 N N . LYS A 1 106 ? 20.727 12.814 6.829 1.00 55.19 106 LYS A N 1
ATOM 883 C CA . LYS A 1 106 ? 20.280 13.162 5.464 1.00 55.19 106 LYS A CA 1
ATOM 884 C C . LYS A 1 106 ? 18.825 13.677 5.451 1.00 55.19 106 LYS A C 1
ATOM 886 O O . LYS A 1 106 ? 17.918 12.953 5.046 1.00 55.19 106 LYS A O 1
ATOM 891 N N . PRO A 1 107 ? 18.569 14.957 5.784 1.00 52.84 107 PRO A N 1
ATOM 892 C CA . PRO A 1 107 ? 17.221 15.479 6.063 1.00 52.84 107 PRO A CA 1
ATOM 893 C C . PRO A 1 107 ? 16.229 15.453 4.883 1.00 52.84 107 PRO A C 1
ATOM 895 O O . PRO A 1 107 ? 15.017 15.468 5.085 1.00 52.84 107 PRO A O 1
ATOM 898 N N . LEU A 1 108 ? 16.716 15.455 3.637 1.00 46.12 108 LEU A N 1
ATOM 899 C CA . LEU A 1 108 ? 15.848 15.372 2.454 1.00 46.12 108 LEU A CA 1
ATOM 900 C C . LEU A 1 108 ? 15.434 13.928 2.152 1.00 46.12 108 LEU A C 1
ATOM 902 O O . LEU A 1 108 ? 14.274 13.676 1.833 1.00 46.12 108 LEU A O 1
ATOM 906 N N . ALA A 1 109 ? 16.384 12.999 2.272 1.00 51.38 109 ALA A N 1
ATOM 907 C CA . ALA A 1 109 ? 16.121 11.572 2.172 1.00 51.38 109 ALA A CA 1
ATOM 908 C C . ALA A 1 109 ? 15.160 11.155 3.284 1.00 51.38 109 ALA A C 1
ATOM 910 O O . ALA A 1 109 ? 14.157 10.502 3.016 1.00 51.38 109 ALA A O 1
ATOM 911 N N . SER A 1 110 ? 15.400 11.641 4.506 1.00 59.38 110 SE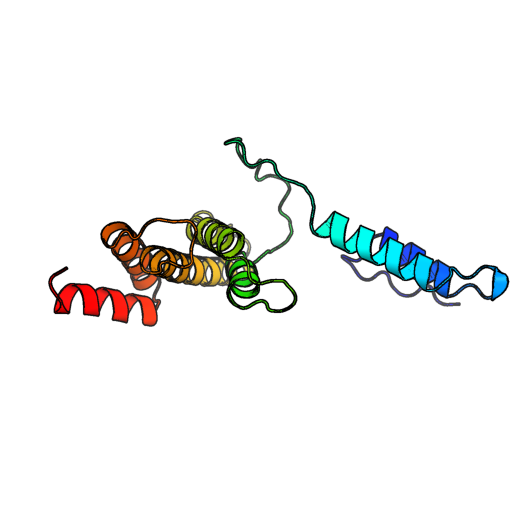R A N 1
ATOM 912 C CA . SER A 1 110 ? 14.580 11.277 5.648 1.00 59.38 110 SER A CA 1
ATOM 913 C C . SER A 1 110 ? 13.125 11.698 5.500 1.00 59.38 110 SER A C 1
ATOM 915 O O . SER A 1 110 ? 12.228 10.902 5.754 1.00 59.38 110 SER A O 1
ATOM 917 N N . LYS A 1 111 ? 12.876 12.906 4.989 1.00 65.12 111 LYS A N 1
ATOM 918 C CA . LYS A 1 111 ? 11.517 13.351 4.683 1.00 65.12 111 LYS A CA 1
ATOM 919 C C . LYS A 1 111 ? 10.839 12.480 3.621 1.00 65.12 111 LYS A C 1
ATOM 921 O O . LYS A 1 111 ? 9.700 12.081 3.812 1.00 65.12 111 LYS A O 1
ATOM 926 N N . LEU A 1 112 ? 11.534 12.163 2.528 1.00 59.19 112 LEU A N 1
ATOM 927 C CA . LEU A 1 112 ? 10.979 11.326 1.460 1.00 59.19 112 LEU A CA 1
ATOM 928 C C . LEU A 1 112 ? 10.656 9.904 1.949 1.00 59.19 112 LEU A C 1
ATOM 930 O O . LEU A 1 112 ? 9.655 9.328 1.529 1.00 59.19 112 LEU A O 1
ATOM 934 N N . PHE A 1 113 ? 11.485 9.349 2.835 1.00 61.41 113 PHE A N 1
ATOM 935 C CA . PHE A 1 113 ? 11.249 8.043 3.447 1.00 61.41 113 PHE A CA 1
ATOM 936 C C . PHE A 1 113 ? 10.062 8.058 4.409 1.00 61.41 113 PHE A C 1
ATOM 938 O O . PHE A 1 113 ? 9.250 7.139 4.365 1.00 61.41 113 PHE A O 1
ATOM 945 N N . LEU A 1 114 ? 9.914 9.115 5.212 1.00 62.97 114 LEU A N 1
ATOM 946 C CA . LEU A 1 114 ? 8.754 9.290 6.088 1.00 62.97 114 LEU A CA 1
ATOM 947 C C . LEU A 1 114 ? 7.455 9.420 5.278 1.00 62.97 114 LEU A C 1
ATOM 949 O O . LEU A 1 114 ? 6.488 8.722 5.574 1.00 62.97 114 LEU A O 1
ATOM 953 N N . ASP A 1 115 ? 7.463 10.219 4.204 1.00 71.62 115 ASP A N 1
ATOM 954 C CA . ASP A 1 115 ? 6.313 10.361 3.299 1.00 71.62 115 ASP A CA 1
ATOM 955 C C . ASP A 1 115 ? 5.969 9.007 2.628 1.00 71.62 115 ASP A C 1
ATOM 957 O O . ASP A 1 115 ? 4.802 8.643 2.472 1.00 71.62 115 ASP A O 1
ATOM 961 N N . ALA A 1 116 ? 6.979 8.212 2.251 1.00 76.31 116 ALA A N 1
ATOM 962 C CA . ALA A 1 116 ? 6.785 6.888 1.657 1.00 76.31 116 ALA A CA 1
ATOM 963 C C . ALA A 1 116 ? 6.241 5.853 2.656 1.00 76.31 116 ALA A C 1
ATOM 965 O O . ALA A 1 116 ? 5.410 5.025 2.267 1.00 76.31 116 ALA A O 1
ATOM 966 N N . ALA A 1 117 ? 6.687 5.909 3.914 1.00 83.31 117 ALA A N 1
ATOM 967 C CA . ALA A 1 117 ? 6.213 5.048 4.991 1.00 83.31 117 ALA A CA 1
ATOM 968 C C . ALA A 1 117 ? 4.756 5.355 5.354 1.00 83.31 117 ALA A C 1
ATOM 970 O O . ALA A 1 117 ? 3.957 4.435 5.523 1.00 83.31 117 ALA A O 1
ATOM 971 N N . GLU A 1 118 ? 4.377 6.635 5.376 1.00 86.69 118 GLU A N 1
ATOM 972 C CA . GLU A 1 118 ? 2.994 7.070 5.590 1.00 86.69 118 GLU A CA 1
ATOM 973 C C . GLU A 1 118 ? 2.049 6.508 4.511 1.00 86.69 118 GLU A C 1
ATOM 975 O O . GLU A 1 118 ? 0.982 5.970 4.830 1.00 86.69 118 GLU A O 1
ATOM 980 N N . ILE A 1 119 ? 2.465 6.564 3.237 1.00 87.31 119 ILE A N 1
ATOM 981 C CA . ILE A 1 119 ? 1.732 5.955 2.113 1.00 87.31 119 ILE A CA 1
ATOM 982 C C . ILE A 1 119 ? 1.654 4.435 2.285 1.00 87.31 119 ILE A C 1
ATOM 984 O O . ILE A 1 119 ? 0.593 3.847 2.067 1.00 87.31 119 ILE A O 1
ATOM 988 N N . GLY A 1 120 ? 2.754 3.799 2.693 1.00 89.81 120 GLY A N 1
ATOM 989 C CA . GLY A 1 120 ? 2.811 2.372 3.002 1.00 89.81 120 GLY A CA 1
ATOM 990 C C . GLY A 1 120 ? 1.780 1.950 4.041 1.00 89.81 120 GLY A C 1
ATOM 991 O O . GLY A 1 120 ? 1.017 1.014 3.813 1.00 89.81 120 GLY A O 1
ATOM 992 N N . GLN A 1 121 ? 1.701 2.691 5.147 1.00 93.75 121 GLN A N 1
ATOM 993 C CA . GLN A 1 121 ? 0.744 2.461 6.232 1.00 93.75 121 GLN A CA 1
ATOM 994 C C . GLN A 1 121 ? -0.709 2.609 5.753 1.00 93.75 121 GLN A C 1
ATOM 996 O O . GLN A 1 121 ? -1.553 1.760 6.041 1.00 93.75 121 GLN A O 1
ATOM 1001 N N . TYR A 1 122 ? -1.014 3.636 4.954 1.00 94.19 122 TYR A N 1
ATOM 1002 C CA . TYR A 1 122 ? -2.344 3.795 4.355 1.00 94.19 122 TYR A CA 1
ATOM 1003 C C . TYR A 1 122 ? -2.696 2.638 3.400 1.00 94.19 122 TYR A C 1
ATOM 1005 O O . TYR A 1 122 ? -3.817 2.111 3.400 1.00 94.19 122 TYR A O 1
ATOM 1013 N N . LYS A 1 123 ? -1.735 2.221 2.571 1.00 95.12 123 LYS A N 1
ATOM 1014 C CA . LYS A 1 123 ? -1.937 1.171 1.573 1.00 95.12 123 LYS A CA 1
ATOM 1015 C C . LYS A 1 123 ? -2.081 -0.208 2.203 1.00 95.12 123 LYS A C 1
ATOM 1017 O O . LYS A 1 123 ? -3.000 -0.934 1.827 1.00 95.12 123 LYS A O 1
ATOM 1022 N N . ILE A 1 124 ? -1.271 -0.549 3.204 1.00 94.00 124 ILE A N 1
ATOM 1023 C CA . ILE A 1 124 ? -1.404 -1.825 3.914 1.00 94.00 124 ILE A CA 1
ATOM 1024 C C . ILE A 1 124 ? -2.732 -1.894 4.683 1.00 94.00 124 ILE A C 1
ATOM 1026 O O . ILE A 1 124 ? -3.405 -2.924 4.646 1.00 94.00 124 ILE A O 1
ATOM 1030 N N . ALA A 1 125 ? -3.189 -0.779 5.268 1.00 95.06 125 ALA A N 1
ATOM 1031 C CA . ALA A 1 125 ? -4.517 -0.687 5.876 1.00 95.06 125 ALA A CA 1
ATOM 1032 C C . ALA A 1 125 ? -5.640 -0.973 4.867 1.00 95.06 125 ALA A C 1
ATOM 1034 O O . ALA A 1 125 ? -6.613 -1.656 5.195 1.00 95.06 125 ALA A O 1
ATOM 1035 N N . SER A 1 126 ? -5.494 -0.480 3.634 1.00 94.00 126 SER A N 1
ATOM 1036 C CA . SER A 1 126 ? -6.436 -0.735 2.537 1.00 94.00 126 SER A CA 1
ATOM 1037 C C . SER A 1 126 ? -6.422 -2.199 2.085 1.00 94.00 126 SER A C 1
ATOM 1039 O O . SER A 1 126 ? -7.482 -2.746 1.783 1.00 94.00 126 SER A O 1
ATOM 1041 N N . CYS A 1 127 ? -5.253 -2.851 2.085 1.00 94.50 127 CYS A N 1
ATOM 1042 C CA . CYS A 1 127 ? -5.125 -4.266 1.726 1.00 94.50 127 CYS A CA 1
ATOM 1043 C C . CYS A 1 127 ? -5.975 -5.155 2.644 1.00 94.50 127 CYS A C 1
ATOM 1045 O O . CYS A 1 127 ? -6.713 -6.002 2.154 1.00 94.50 127 CYS A O 1
ATOM 1047 N N . TYR A 1 128 ? -5.966 -4.895 3.957 1.00 94.25 128 TYR A N 1
ATOM 1048 C CA . TYR A 1 128 ? -6.780 -5.624 4.943 1.00 94.25 128 TYR A CA 1
ATOM 1049 C C . TYR A 1 128 ? -8.302 -5.433 4.794 1.00 94.25 128 TYR A C 1
ATOM 1051 O O . TYR A 1 128 ? -9.070 -6.067 5.518 1.00 94.25 128 TYR A O 1
ATOM 1059 N N . LEU A 1 129 ? -8.767 -4.565 3.890 1.00 92.38 129 LEU A N 1
ATOM 1060 C CA . LEU A 1 129 ? -10.193 -4.347 3.616 1.00 92.38 129 LEU A CA 1
ATOM 1061 C C . LEU A 1 129 ? -10.641 -4.869 2.249 1.00 92.38 129 LEU A C 1
ATOM 1063 O O . LEU A 1 129 ? -11.838 -4.821 1.953 1.00 92.38 129 LEU A O 1
ATOM 1067 N N . CYS A 1 130 ? -9.720 -5.354 1.419 1.00 89.56 130 CYS A N 1
ATOM 1068 C CA . CYS A 1 130 ? -9.996 -5.778 0.052 1.00 89.56 130 CYS A CA 1
ATOM 1069 C C . CYS A 1 130 ? -9.786 -7.292 -0.108 1.00 89.56 130 CYS A C 1
ATOM 1071 O O . CYS A 1 130 ? -8.939 -7.870 0.559 1.00 89.56 130 CYS A O 1
ATOM 1073 N N . ASP A 1 131 ? -10.565 -7.932 -0.985 1.00 89.56 131 ASP A N 1
ATOM 1074 C CA . ASP A 1 131 ? -10.463 -9.378 -1.252 1.00 89.56 131 ASP A CA 1
ATOM 1075 C C . ASP A 1 131 ? -9.393 -9.724 -2.306 1.00 89.56 131 ASP A C 1
ATOM 1077 O O . ASP A 1 131 ? -9.069 -10.893 -2.484 1.00 89.56 131 ASP A O 1
ATOM 1081 N N . ASP A 1 132 ? -8.862 -8.726 -3.021 1.00 88.00 132 ASP A N 1
ATOM 1082 C CA . ASP A 1 132 ? -7.926 -8.940 -4.136 1.00 88.00 132 ASP A CA 1
ATOM 1083 C C . ASP A 1 132 ? -6.490 -9.250 -3.673 1.00 88.00 132 ASP A C 1
ATOM 1085 O O . ASP A 1 132 ? -5.671 -9.748 -4.447 1.00 88.00 132 ASP A O 1
ATOM 1089 N N . TYR A 1 133 ? -6.166 -8.951 -2.412 1.00 87.44 133 TYR A N 1
ATOM 1090 C CA . TYR A 1 133 ? -4.834 -9.153 -1.845 1.00 87.44 133 TYR A CA 1
ATOM 1091 C C . TYR A 1 133 ? -4.689 -10.536 -1.204 1.00 87.44 133 TYR A C 1
ATOM 1093 O O . TYR A 1 133 ? -5.661 -11.190 -0.843 1.00 87.44 133 TYR A O 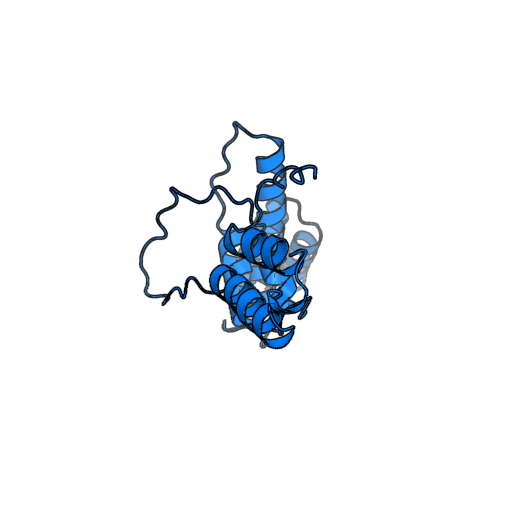1
ATOM 1101 N N . VAL A 1 134 ? -3.441 -10.972 -1.007 1.00 86.19 134 VAL A N 1
ATOM 1102 C CA . VAL A 1 134 ? -3.114 -12.282 -0.404 1.00 86.19 134 VAL A CA 1
ATOM 1103 C C . VAL A 1 134 ? -3.555 -12.424 1.064 1.00 86.19 134 VAL A C 1
ATOM 1105 O O . VAL A 1 134 ? -3.521 -13.515 1.629 1.00 86.19 134 VAL A O 1
ATOM 1108 N N . VAL A 1 135 ? -3.955 -11.330 1.706 1.00 88.75 135 VAL A N 1
ATOM 1109 C CA . VAL A 1 135 ? -4.271 -11.287 3.132 1.00 88.75 135 VAL A CA 1
ATOM 1110 C C . VAL A 1 135 ? -5.775 -11.384 3.381 1.00 88.75 135 VAL A C 1
ATOM 1112 O O . VAL A 1 135 ? -6.576 -10.806 2.652 1.00 88.75 135 VAL A O 1
ATOM 1115 N N . GLU A 1 136 ? -6.169 -12.095 4.439 1.00 92.31 136 GLU A N 1
ATOM 1116 C CA . GLU A 1 136 ? -7.565 -12.117 4.876 1.00 92.31 136 GLU A CA 1
ATOM 1117 C C . GLU A 1 136 ? -8.004 -10.744 5.400 1.00 92.31 136 GLU A C 1
ATOM 1119 O O . GLU A 1 136 ? -7.218 -9.996 5.992 1.00 92.31 136 GLU A O 1
ATOM 1124 N N . LYS A 1 137 ? -9.292 -10.431 5.224 1.00 92.75 137 LYS A N 1
ATOM 1125 C CA . LYS A 1 137 ? -9.871 -9.198 5.755 1.00 92.75 137 LYS A CA 1
ATOM 1126 C C . LYS A 1 137 ? -9.738 -9.136 7.271 1.00 92.75 137 LYS A C 1
ATOM 1128 O O . LYS A 1 137 ? -10.238 -10.003 7.984 1.00 92.75 137 LYS A O 1
ATOM 1133 N N . ASP A 1 138 ? -9.150 -8.049 7.752 1.00 94.19 138 ASP A N 1
ATOM 1134 C CA . ASP A 1 138 ? -8.939 -7.797 9.173 1.00 94.19 138 ASP A CA 1
ATOM 1135 C C . ASP A 1 138 ? -9.182 -6.314 9.468 1.00 94.19 138 ASP A C 1
ATOM 1137 O O . ASP A 1 138 ? -8.323 -5.449 9.287 1.00 94.19 138 ASP A O 1
ATOM 1141 N N . TYR A 1 139 ? -10.402 -6.011 9.910 1.00 91.12 139 TYR A N 1
ATOM 1142 C CA . TYR A 1 139 ? -10.829 -4.642 10.198 1.00 91.12 139 TYR A CA 1
ATOM 1143 C C . TYR A 1 139 ? -10.050 -4.008 11.354 1.00 91.12 139 TYR A C 1
ATOM 1145 O O . TYR A 1 139 ? -9.866 -2.792 11.355 1.00 91.12 139 TYR A O 1
ATOM 1153 N N . ILE A 1 140 ? -9.585 -4.812 12.317 1.00 92.88 140 ILE A N 1
ATOM 1154 C CA . ILE A 1 140 ? -8.828 -4.320 13.472 1.00 92.88 140 ILE A CA 1
ATOM 1155 C C . ILE A 1 140 ? -7.431 -3.915 13.009 1.00 92.88 140 ILE A C 1
ATOM 1157 O O . ILE A 1 140 ? -7.039 -2.771 13.223 1.00 92.88 140 ILE A O 1
ATOM 1161 N N . LYS A 1 141 ? -6.726 -4.787 12.274 1.00 92.75 141 LYS A N 1
ATOM 1162 C CA . LYS A 1 141 ? -5.417 -4.432 11.701 1.00 92.75 141 LYS A CA 1
ATOM 1163 C C . LYS A 1 141 ? -5.515 -3.261 10.734 1.00 92.75 141 LYS A C 1
ATOM 1165 O O . LYS A 1 141 ? -4.663 -2.379 10.751 1.00 92.75 141 LYS A O 1
ATOM 1170 N N . SER A 1 142 ? -6.558 -3.222 9.904 1.00 94.19 142 SER A N 1
ATOM 1171 C CA . SER A 1 142 ? -6.801 -2.079 9.021 1.00 94.19 142 SER A CA 1
ATOM 1172 C C . SER A 1 142 ? -6.917 -0.774 9.814 1.00 94.19 142 SER A C 1
ATOM 1174 O O . SER A 1 142 ? -6.272 0.217 9.472 1.00 94.19 142 SER A O 1
ATOM 1176 N N . PHE A 1 143 ? -7.692 -0.782 10.903 1.00 94.75 143 PHE A N 1
ATOM 1177 C CA . PHE A 1 143 ? -7.847 0.379 11.771 1.00 94.75 143 PHE A CA 1
ATOM 1178 C C . PHE A 1 143 ? -6.523 0.803 12.419 1.00 94.75 143 PHE A C 1
ATOM 1180 O O . PHE A 1 143 ? -6.203 1.989 12.399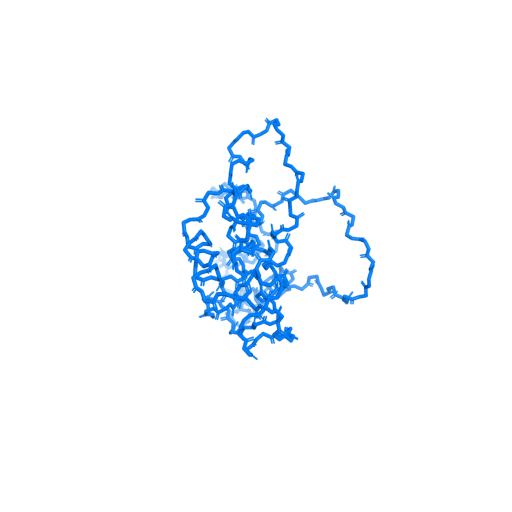 1.00 94.75 143 PHE A O 1
ATOM 1187 N N . GLU A 1 144 ? -5.735 -0.140 12.939 1.00 94.44 144 GLU A N 1
ATOM 1188 C CA . GLU A 1 144 ? -4.425 0.138 13.547 1.00 94.44 144 GLU A CA 1
ATOM 1189 C C . GLU A 1 144 ? -3.468 0.826 12.561 1.00 94.44 144 GLU A C 1
ATOM 1191 O O . GLU A 1 144 ? -2.855 1.844 12.888 1.00 94.44 144 GLU A O 1
ATOM 1196 N N . TRP A 1 145 ? -3.389 0.330 11.324 1.00 95.31 145 TRP A N 1
ATOM 1197 C CA . TRP A 1 145 ? -2.538 0.922 10.291 1.00 95.31 145 TRP A CA 1
ATOM 1198 C C . TRP A 1 145 ? -3.048 2.279 9.795 1.00 95.31 145 TRP A C 1
ATOM 1200 O O . TRP A 1 145 ? -2.249 3.199 9.603 1.00 95.31 145 TRP A O 1
ATOM 1210 N N . TYR A 1 146 ? -4.367 2.451 9.643 1.00 95.31 146 TYR A N 1
ATOM 1211 C CA . TYR A 1 146 ? -4.929 3.771 9.353 1.00 95.31 146 TYR A CA 1
ATOM 1212 C C . TYR A 1 146 ? -4.667 4.761 10.484 1.00 95.31 146 TYR A C 1
ATOM 1214 O O . TYR A 1 146 ? -4.396 5.923 10.199 1.00 95.31 146 TYR A O 1
ATOM 1222 N N . LEU A 1 147 ? -4.716 4.329 11.745 1.00 94.69 147 LEU A N 1
ATOM 1223 C CA . LEU A 1 147 ? -4.408 5.189 12.881 1.00 94.69 147 LEU A CA 1
ATOM 1224 C C . LEU A 1 147 ? -2.941 5.638 12.848 1.00 94.69 147 LEU A C 1
ATOM 1226 O O . LEU A 1 147 ? -2.695 6.839 12.927 1.00 94.69 147 LEU A O 1
ATOM 1230 N N . LYS A 1 148 ? -1.992 4.715 12.615 1.00 92.75 148 LYS A N 1
ATOM 1231 C CA . LYS A 1 148 ? -0.556 5.044 12.474 1.00 92.75 148 LYS A CA 1
ATOM 1232 C C . LYS A 1 148 ? -0.324 6.071 11.352 1.00 92.75 148 LYS A C 1
ATOM 1234 O O . LYS A 1 148 ? 0.317 7.096 11.569 1.00 92.75 148 LYS A O 1
ATOM 1239 N N . SER A 1 149 ? -0.933 5.856 10.183 1.00 92.62 149 SER A N 1
ATOM 1240 C CA . SER A 1 149 ? -0.845 6.784 9.041 1.00 92.62 149 SER A CA 1
ATOM 1241 C C . SER A 1 149 ? -1.505 8.144 9.330 1.00 92.62 149 SER A C 1
ATOM 1243 O O . SER A 1 149 ? -0.970 9.200 8.989 1.00 92.62 149 SER A O 1
ATOM 1245 N N . ALA A 1 150 ? -2.654 8.148 10.012 1.00 94.38 150 ALA A N 1
ATOM 1246 C CA . ALA A 1 150 ? -3.383 9.359 10.382 1.00 94.38 150 ALA A CA 1
ATOM 1247 C C . ALA A 1 150 ? -2.610 10.235 11.381 1.00 94.38 150 ALA A C 1
ATOM 1249 O O . ALA A 1 150 ? -2.650 11.465 11.268 1.00 94.38 150 ALA A O 1
ATOM 1250 N N . GLU A 1 151 ? -1.903 9.613 12.329 1.00 91.88 151 GLU A N 1
ATOM 1251 C CA . GLU A 1 151 ? -0.983 10.275 13.263 1.00 91.88 151 GLU A CA 1
ATOM 1252 C C . GLU A 1 151 ? 0.221 10.896 12.539 1.00 91.88 151 GLU A C 1
ATOM 1254 O O . GLU A 1 151 ? 0.688 11.963 12.939 1.00 91.88 151 GLU A O 1
ATOM 1259 N N . GLY A 1 152 ? 0.659 10.284 11.431 1.00 86.81 152 GLY A N 1
ATOM 1260 C CA . GLY A 1 152 ? 1.660 10.834 10.510 1.00 86.81 152 GLY A CA 1
ATOM 1261 C C . GLY A 1 152 ? 1.189 12.053 9.705 1.00 86.81 152 GLY A C 1
ATOM 1262 O O . GLY A 1 152 ? 2.014 12.793 9.179 1.00 86.81 152 GLY A O 1
ATOM 1263 N N . GLY A 1 153 ? -0.121 12.324 9.674 1.00 89.25 153 GLY A N 1
ATOM 1264 C CA . GLY A 1 153 ? -0.708 13.471 8.974 1.00 89.25 153 GLY A CA 1
ATOM 1265 C C . GLY A 1 153 ? -1.488 13.116 7.708 1.00 89.25 153 GLY A C 1
ATOM 1266 O O . GLY A 1 153 ? -1.984 14.027 7.038 1.00 89.25 153 GLY A O 1
ATOM 1267 N N . ASN A 1 154 ? -1.666 11.827 7.410 1.00 90.94 154 ASN A N 1
ATOM 1268 C CA . ASN A 1 154 ? -2.383 11.388 6.220 1.00 90.94 154 ASN A CA 1
ATOM 1269 C C . ASN A 1 154 ? -3.873 11.743 6.280 1.00 90.94 154 ASN A C 1
ATOM 1271 O O . ASN A 1 154 ? -4.626 11.203 7.098 1.00 90.94 154 ASN A O 1
ATOM 1275 N N . SER A 1 155 ? -4.337 12.614 5.383 1.00 93.94 155 SER A N 1
ATOM 1276 C CA . SER A 1 155 ? -5.735 13.060 5.376 1.00 93.94 155 SER A CA 1
ATOM 1277 C C . SER A 1 155 ? -6.719 11.940 5.034 1.00 93.94 155 SER A C 1
ATOM 1279 O O . SER A 1 155 ? -7.815 11.895 5.596 1.00 93.94 155 SER A O 1
ATOM 1281 N N . ASP A 1 156 ? -6.345 11.024 4.139 1.00 92.75 156 ASP A N 1
ATOM 1282 C CA . ASP A 1 156 ? -7.224 9.928 3.723 1.00 92.75 156 ASP A CA 1
ATOM 1283 C C . ASP A 1 156 ? -7.362 8.892 4.844 1.00 92.75 156 ASP A C 1
ATOM 1285 O O . ASP A 1 156 ? -8.470 8.431 5.141 1.00 92.75 156 ASP A O 1
ATOM 1289 N N . ALA A 1 157 ? -6.263 8.595 5.543 1.00 94.12 157 ALA A N 1
ATOM 1290 C CA . ALA A 1 157 ? -6.284 7.753 6.731 1.00 94.12 157 ALA A CA 1
ATOM 1291 C C . ALA A 1 157 ? -7.107 8.390 7.862 1.00 94.12 157 ALA A C 1
ATOM 1293 O O . ALA A 1 157 ? -7.946 7.713 8.452 1.00 94.12 157 ALA A O 1
ATOM 1294 N N . GLN A 1 158 ? -6.964 9.699 8.113 1.00 95.50 158 GLN A N 1
ATOM 1295 C CA . GLN A 1 158 ? -7.783 10.425 9.098 1.00 95.50 158 GLN A CA 1
ATOM 1296 C C . GLN A 1 158 ? -9.282 10.321 8.790 1.00 95.50 158 GLN A C 1
ATOM 1298 O O . GLN A 1 158 ? -10.091 10.088 9.692 1.00 95.50 158 GLN A O 1
ATOM 1303 N N . ILE A 1 159 ? -9.666 10.446 7.516 1.00 94.81 159 ILE A N 1
ATOM 1304 C CA . ILE A 1 159 ? -11.052 10.257 7.075 1.00 94.81 159 ILE A CA 1
ATOM 1305 C C . ILE A 1 159 ? -11.518 8.821 7.347 1.00 94.81 159 ILE A C 1
ATOM 1307 O O . ILE A 1 159 ? -12.648 8.622 7.797 1.00 94.81 159 ILE A O 1
ATOM 1311 N N . ASN A 1 160 ? -10.682 7.814 7.087 1.00 93.44 160 ASN A N 1
ATOM 1312 C CA . ASN A 1 160 ? -11.039 6.416 7.326 1.00 93.44 160 ASN A CA 1
ATOM 1313 C C . ASN A 1 160 ? -11.157 6.087 8.823 1.00 93.44 160 ASN A C 1
ATOM 1315 O O . ASN A 1 160 ? -12.147 5.471 9.216 1.00 93.44 160 ASN A O 1
ATOM 1319 N N . VAL A 1 161 ? -10.261 6.597 9.672 1.00 94.38 161 VAL A N 1
ATOM 1320 C CA . VAL A 1 161 ? -10.382 6.506 11.140 1.00 94.38 161 VAL A CA 1
ATOM 1321 C C . VAL A 1 161 ? -11.675 7.172 11.623 1.00 94.38 161 VAL A C 1
ATOM 1323 O O . VAL A 1 161 ? -12.424 6.591 12.409 1.00 94.38 161 VAL A O 1
ATOM 1326 N N . ALA A 1 162 ? -11.998 8.366 11.116 1.00 93.69 162 ALA A N 1
ATOM 1327 C CA . ALA A 1 162 ? -13.240 9.054 11.463 1.00 93.69 162 ALA A CA 1
ATOM 1328 C C . ALA A 1 162 ? -14.485 8.241 11.064 1.00 93.69 162 ALA A C 1
ATOM 1330 O O . ALA A 1 162 ? -15.440 8.163 11.839 1.00 93.69 162 ALA A O 1
ATOM 1331 N N . LYS A 1 163 ? -14.472 7.587 9.894 1.00 91.19 163 LYS A N 1
ATOM 1332 C CA . LYS A 1 163 ? -15.553 6.679 9.471 1.00 91.19 163 LYS A CA 1
ATOM 1333 C C . LYS A 1 163 ? -15.700 5.487 10.417 1.00 91.19 163 LYS A C 1
ATOM 1335 O O . LYS A 1 163 ? -16.835 5.137 10.733 1.00 91.19 163 LYS A O 1
ATOM 1340 N N . CYS A 1 164 ? -14.602 4.890 10.888 1.00 88.38 164 CYS A N 1
ATOM 1341 C CA . CYS A 1 164 ? -14.651 3.807 11.877 1.00 88.38 164 CYS A CA 1
ATOM 1342 C C . CYS A 1 164 ? -15.371 4.260 13.156 1.00 88.38 164 CYS A C 1
ATOM 1344 O O . CYS A 1 164 ? -16.329 3.612 13.576 1.00 88.38 164 CYS A O 1
ATOM 1346 N N . TYR A 1 165 ? -15.017 5.434 13.693 1.00 88.38 165 TYR A N 1
ATOM 1347 C CA . TYR A 1 165 ? -15.702 6.000 14.862 1.00 88.38 165 TYR A CA 1
ATOM 1348 C C . TYR A 1 165 ? -17.178 6.332 14.607 1.00 88.38 165 TYR A C 1
ATOM 1350 O O . TYR A 1 165 ? -18.017 6.094 15.473 1.00 88.38 165 TYR A O 1
ATOM 1358 N N . MET A 1 166 ? -17.522 6.863 13.429 1.00 90.19 166 MET A N 1
ATOM 1359 C CA . MET A 1 166 ? -18.915 7.166 13.072 1.00 90.19 166 MET A CA 1
ATOM 1360 C C . MET A 1 166 ? -19.783 5.909 12.952 1.00 90.19 166 MET A C 1
ATOM 1362 O O . MET A 1 166 ? -20.965 5.950 13.290 1.00 90.19 166 MET A O 1
ATOM 1366 N N . ASN A 1 167 ? -19.204 4.811 12.468 1.00 84.94 167 ASN A N 1
ATOM 1367 C CA . ASN A 1 167 ? -19.907 3.548 12.261 1.00 84.94 167 ASN A CA 1
ATOM 1368 C C . ASN A 1 167 ? -19.932 2.657 13.516 1.00 84.94 167 ASN A C 1
ATOM 1370 O O . ASN A 1 167 ? -20.649 1.659 13.524 1.00 84.94 167 ASN A O 1
ATOM 1374 N N . GLY A 1 168 ? -19.197 3.025 14.572 1.00 72.38 168 GLY A N 1
ATOM 1375 C CA . GLY A 1 168 ? -19.127 2.268 15.824 1.00 72.38 168 GLY A CA 1
ATOM 1376 C C . GLY A 1 168 ? -18.398 0.929 15.693 1.00 72.38 168 GLY A C 1
ATOM 1377 O O . GLY A 1 168 ? -18.777 -0.021 16.378 1.00 72.38 168 GLY A O 1
ATOM 1378 N N . CYS A 1 169 ? -17.420 0.854 14.784 1.00 58.94 169 CYS A N 1
ATOM 1379 C CA . CYS A 1 169 ? -16.524 -0.294 14.638 1.00 58.94 169 CYS A CA 1
ATOM 1380 C C . CYS A 1 169 ? -15.496 -0.344 15.771 1.00 58.94 169 CYS A C 1
ATOM 1382 O O . CYS A 1 169 ? -15.025 0.742 16.182 1.00 58.94 169 CYS A O 1
#

Secondary structure (DSSP, 8-state):
-PPPPP-TT--HHHHHHHHHHT-SSGGGSPPHHHHHHHHHHHHHHHH-------S----TTS--S---HHHHHHHHHHTSSS---HHHHHHHHHHHHT-----TT-HHHHHHHHHHHHHHHHHHHHHTT-SSSSSPP-HHHHHHHHHHHHHHT-HHHHHHHHHHHHHT-

Sequence (169 aa):
MEKGSEVIGTPREFSLIYEDCWCHDANKRPSIQYVVAHLNKIVIIEEFEEYDMEEDEIQLDQVDQHYNFSMIGYFHEYGIGTDVDYHKAFWMYKLSSEIDDVDMDKPLASKLFLDAAEIGQYKIASCYLCDDYVVEKDYIKSFEWYLKSAEGGNSDAQINVAKCYMNGC

Radius of gyration: 21.46 Å; chains: 1; bounding box: 56×34×56 Å

InterPro domains:
  IPR006597 Sel1-like repeat [PF08238] (72-98)
  IPR006597 Sel1-like repeat [PF08238] (120-154)
  IPR006597 Sel1-like repeat [PF08238] (155-168)
  IPR006597 Sel1-like repeat [SM00671] (70-101)
  IPR006597 Sel1-like repeat [SM00671] (118-154)
  IPR011990 Tetratricopeptide-like helical domain superfamily [G3DSA:1.25.40.10] (59-169)
  IPR052945 Mitotic Progression Regulator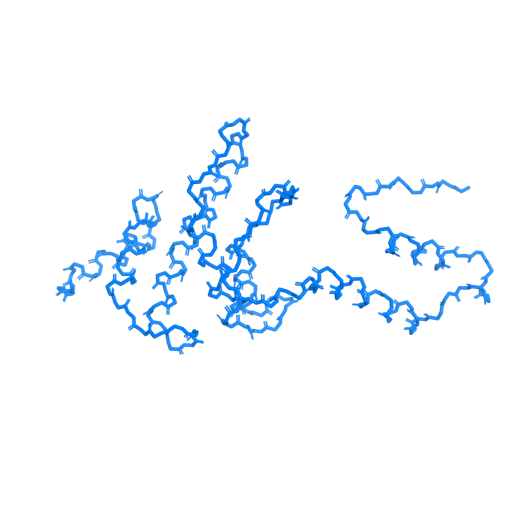 [PTHR43628] (70-169)

Organism: NCBI:txid44941

Foldseek 3Di:
DDDDPDDPPDDPQLVVLVVLCPDPDPVSRDDPVVSVVSVVVVVVVVVDPPDPPDPDDDPPPPPPDLDLLQVVLVCLCVVPVHDNDQASSLVSLVVLLPPPDADVVDVVSRVVSLVSNLSSLQVNLVLLCDPPHPDHNDNVSSLVSLVVSVVSVDPVSVVVNVVCVVVVD